Protein AF-A0AAJ1ZJP8-F1 (afdb_monomer)

Radius of gyration: 14.73 Å; Cα contacts (8 Å, |Δi|>4): 122; chains: 1; bounding box: 35×34×44 Å

Sequence (129 aa):
MTETRQRSLDSIRPRIPGCKDLLRDAKNESLSLHTRYRLALECMYLCCVEVVESEGVPVDEIAHSRLKILDVALPALKLPGKDSVTVDVLLYWSQRSSPFVPAVSVTDVCELAERIYDAMLCRIGFDNG

Mean predicted aligned error: 7.47 Å

Solvent-accessible surface area (backbone atoms only — not comparable to full-atom values): 7422 Å² total; per-residue (Å²): 137,62,66,71,58,53,58,52,44,53,72,76,44,68,61,58,70,55,32,56,53,26,45,53,54,30,68,39,81,91,52,54,69,68,58,21,51,50,29,20,51,50,26,39,50,53,35,25,49,54,44,32,47,70,73,70,44,59,66,84,77,50,74,85,44,70,64,62,45,44,69,56,17,49,68,73,51,67,60,57,72,72,54,55,55,50,51,52,53,51,52,57,50,70,76,42,97,61,93,69,75,72,96,64,55,69,65,61,47,46,54,50,27,49,53,44,46,53,36,32,35,52,71,76,70,48,76,87,123

Nearest PDB structures (foldseek):
  2hsb-assembly1_A  TM=7.567E-01  e=2.590E-02  Archaeoglobus fulgidus
  1wwp-assembly1_B  TM=5.113E-01  e=2.586E+00  Thermus thermophilus HB8
  6m6w-assembly1_H  TM=4.356E-01  e=2.723E+00  Shewanella oneidensis MR-1
  8rv2-assembly1_F  TM=2.907E-01  e=8.496E+00  Homo sapiens
  9az4-assembly1_G  TM=2.703E-01  e=5.915E+00  Homo sapiens

Secondary structure (DSSP, 8-state):
--HHHHHHHHHH-THHHHHHHHHHHHH-TTS-HHHHHHHHHHHHHHHHHHHHHHTT--TTTS-S-HHHHHHHHHHHHT--HHHHHHHHHHHHHHHS--SSPPSS-HHHHHHHHHHHHHHHHHHTT----

Structure (mmCIF, N/CA/C/O backbone):
data_AF-A0AAJ1ZJP8-F1
#
_entry.id   AF-A0AAJ1ZJP8-F1
#
loop_
_atom_site.group_PDB
_atom_site.id
_atom_site.type_symbol
_atom_site.label_atom_id
_atom_site.label_alt_id
_atom_site.label_comp_id
_atom_site.label_asym_id
_atom_site.label_entity_id
_atom_site.label_seq_id
_atom_site.pdbx_PDB_ins_code
_atom_site.Cartn_x
_atom_site.Cartn_y
_atom_site.Cartn_z
_atom_site.occupancy
_atom_site.B_iso_or_equiv
_atom_site.auth_seq_id
_atom_site.auth_comp_id
_atom_site.auth_asym_id
_atom_site.auth_atom_id
_atom_site.pdbx_PDB_model_num
ATOM 1 N N . MET A 1 1 ? 10.822 13.312 27.054 1.00 44.25 1 MET A N 1
ATOM 2 C CA . MET A 1 1 ? 9.380 12.982 27.205 1.00 44.25 1 MET A CA 1
ATOM 3 C C . MET A 1 1 ? 8.773 12.312 25.958 1.00 44.25 1 MET A C 1
ATOM 5 O O . MET A 1 1 ? 7.559 12.255 25.833 1.00 44.25 1 MET A O 1
ATOM 9 N N . THR A 1 2 ? 9.580 11.755 25.052 1.00 49.19 2 THR A N 1
ATOM 10 C CA . THR A 1 2 ? 9.140 11.157 23.774 1.00 49.19 2 THR A CA 1
ATOM 11 C C . THR A 1 2 ? 8.980 9.630 23.828 1.00 49.19 2 THR A C 1
ATOM 13 O O . THR A 1 2 ? 8.147 9.073 23.121 1.00 49.19 2 THR A O 1
ATOM 16 N N . GLU A 1 3 ? 9.705 8.948 24.717 1.00 41.69 3 GLU A N 1
ATOM 17 C CA . GLU A 1 3 ? 9.761 7.477 24.788 1.00 41.69 3 GLU A CA 1
ATOM 18 C C . GLU A 1 3 ? 8.448 6.807 25.224 1.00 41.69 3 GLU A C 1
ATOM 20 O O . GLU A 1 3 ? 8.077 5.755 24.704 1.00 41.69 3 GLU A O 1
ATOM 25 N N . THR A 1 4 ? 7.711 7.419 26.155 1.00 44.50 4 THR A N 1
ATOM 26 C CA . THR A 1 4 ? 6.473 6.835 26.697 1.00 44.50 4 THR A CA 1
ATOM 27 C C . THR A 1 4 ? 5.331 6.863 25.681 1.00 44.50 4 THR A C 1
ATOM 29 O O . THR A 1 4 ? 4.487 5.970 25.677 1.00 44.50 4 THR A O 1
ATOM 32 N N . ARG A 1 5 ? 5.320 7.861 24.784 1.00 47.88 5 ARG A N 1
ATOM 33 C CA . ARG A 1 5 ? 4.341 7.948 23.693 1.00 47.88 5 ARG A CA 1
ATOM 34 C C . ARG A 1 5 ? 4.653 6.897 22.627 1.00 47.88 5 ARG A C 1
ATOM 36 O O . ARG A 1 5 ? 3.755 6.158 22.258 1.00 47.88 5 ARG A O 1
ATOM 43 N N . GLN A 1 6 ? 5.922 6.749 22.241 1.00 49.47 6 GLN A N 1
ATOM 44 C CA . GLN A 1 6 ? 6.358 5.771 21.237 1.00 49.47 6 GLN A CA 1
ATOM 45 C C . GLN A 1 6 ? 6.030 4.317 21.633 1.00 49.47 6 GLN A C 1
ATOM 47 O O . GLN A 1 6 ? 5.438 3.591 20.844 1.00 49.47 6 GLN A O 1
ATOM 52 N N . ARG A 1 7 ? 6.299 3.915 22.887 1.00 45.34 7 ARG A N 1
ATOM 53 C CA . ARG A 1 7 ? 5.978 2.557 23.380 1.00 45.34 7 ARG A CA 1
ATOM 54 C C . ARG A 1 7 ? 4.479 2.253 23.446 1.00 45.34 7 ARG A C 1
ATOM 56 O O . ARG A 1 7 ? 4.083 1.106 23.272 1.00 45.34 7 ARG A O 1
ATOM 63 N N . SER A 1 8 ? 3.650 3.265 23.705 1.00 51.75 8 SER A N 1
ATOM 64 C CA . SER A 1 8 ? 2.188 3.118 23.673 1.00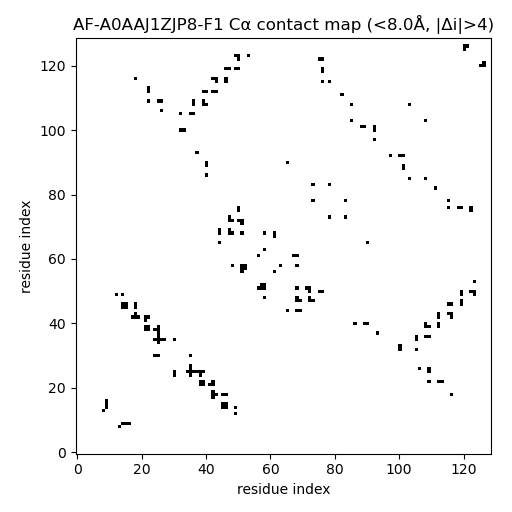 51.75 8 SER A CA 1
ATOM 65 C C . SER A 1 8 ? 1.691 2.881 22.242 1.00 51.75 8 SER A C 1
ATOM 67 O O . SER A 1 8 ? 0.794 2.079 22.015 1.00 51.75 8 SER A O 1
ATOM 69 N N . LEU A 1 9 ? 2.325 3.524 21.257 1.00 52.25 9 LEU A N 1
ATOM 70 C CA . LEU A 1 9 ? 1.972 3.408 19.841 1.00 52.25 9 LEU A CA 1
ATOM 71 C C . LEU A 1 9 ? 2.335 2.036 19.261 1.00 52.25 9 LEU A C 1
ATOM 73 O O . LEU A 1 9 ? 1.490 1.415 18.618 1.00 52.25 9 LEU A O 1
ATOM 77 N N . ASP A 1 10 ? 3.528 1.523 19.573 1.00 54.16 10 ASP A N 1
ATOM 78 C CA . ASP A 1 10 ? 3.965 0.182 19.156 1.00 54.16 10 ASP A CA 1
ATOM 79 C C . ASP A 1 10 ? 3.071 -0.925 19.747 1.00 54.16 10 ASP A C 1
ATOM 81 O O . ASP A 1 10 ? 2.889 -1.981 19.144 1.00 54.16 10 ASP A O 1
ATOM 85 N N . SER A 1 11 ? 2.475 -0.667 20.918 1.00 54.44 11 SER A N 1
ATOM 86 C CA . SER A 1 11 ? 1.562 -1.588 21.599 1.00 54.44 11 SER A CA 1
ATOM 87 C C . SER A 1 11 ? 0.127 -1.560 21.061 1.00 54.44 11 SER A C 1
ATOM 89 O O . SER A 1 11 ? -0.584 -2.546 21.244 1.00 54.44 11 SER A O 1
ATOM 91 N N . ILE A 1 12 ? -0.326 -0.451 20.462 1.00 59.56 12 ILE A N 1
ATOM 92 C CA . ILE A 1 12 ? -1.709 -0.291 19.966 1.00 59.56 12 ILE A CA 1
ATOM 93 C C . ILE A 1 12 ? -1.783 -0.570 18.458 1.00 59.56 12 ILE A C 1
ATOM 95 O O . ILE A 1 12 ? -2.805 -1.048 17.973 1.00 59.56 12 ILE A O 1
ATOM 99 N N . ARG A 1 13 ? -0.715 -0.270 17.707 1.00 67.19 13 ARG A N 1
ATOM 100 C CA . ARG A 1 13 ? -0.679 -0.322 16.237 1.00 67.19 13 ARG A CA 1
ATOM 101 C C . ARG A 1 13 ? 0.648 -0.926 15.750 1.00 67.19 13 ARG A C 1
ATOM 103 O O . ARG A 1 13 ? 1.502 -0.212 15.217 1.00 67.19 13 ARG A O 1
ATOM 110 N N . PRO A 1 14 ? 0.852 -2.245 15.921 1.00 66.81 14 PRO A N 1
ATOM 111 C CA . PRO A 1 14 ? 2.153 -2.893 15.728 1.00 66.81 14 PRO A CA 1
ATOM 112 C C . PRO A 1 14 ? 2.672 -2.839 14.282 1.00 66.81 14 PRO A C 1
ATOM 114 O O . PRO A 1 14 ? 3.854 -3.085 14.047 1.00 66.81 14 PRO A O 1
ATOM 117 N N . ARG A 1 15 ? 1.820 -2.520 13.296 1.00 72.19 15 ARG A N 1
ATOM 118 C CA . ARG A 1 15 ? 2.192 -2.517 11.872 1.00 72.19 15 ARG A CA 1
ATOM 119 C C . ARG A 1 15 ? 2.806 -1.190 11.407 1.00 72.19 15 ARG A C 1
ATOM 121 O O . ARG A 1 15 ? 3.490 -1.178 10.384 1.00 72.19 15 A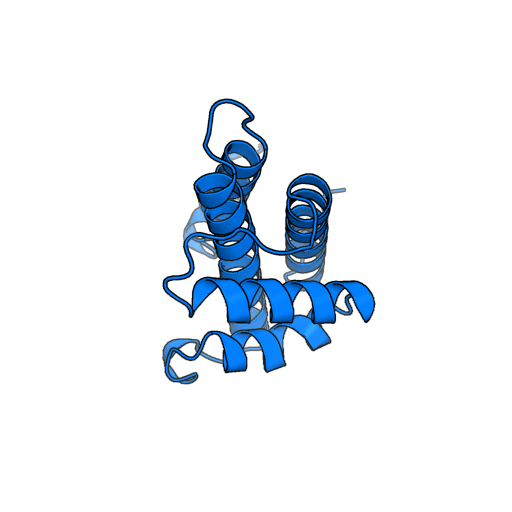RG A O 1
ATOM 128 N N . ILE A 1 16 ? 2.622 -0.092 12.152 1.00 74.25 16 ILE A N 1
ATOM 129 C CA . ILE A 1 16 ? 3.116 1.247 11.767 1.00 74.25 16 ILE A CA 1
ATOM 130 C C . ILE A 1 16 ? 4.652 1.303 11.688 1.00 74.25 16 ILE A C 1
ATOM 132 O O . ILE A 1 16 ? 5.161 1.761 10.660 1.00 74.25 16 ILE A O 1
ATOM 136 N N . PRO A 1 17 ? 5.422 0.809 12.683 1.00 74.25 17 PRO A N 1
ATOM 137 C CA . PRO A 1 17 ? 6.884 0.801 12.586 1.00 74.25 17 PRO A CA 1
ATOM 138 C C . PRO A 1 17 ? 7.386 0.003 11.375 1.00 74.25 17 PRO A C 1
ATOM 140 O O . PRO A 1 17 ? 8.272 0.462 10.654 1.00 74.25 17 PRO A O 1
ATOM 143 N N . GLY A 1 18 ? 6.744 -1.137 11.090 1.00 81.81 18 GLY A N 1
ATOM 144 C CA . GLY A 1 18 ? 7.070 -1.979 9.939 1.00 81.81 18 GLY A CA 1
ATOM 145 C C . GLY A 1 18 ? 6.855 -1.279 8.595 1.00 81.81 18 GLY A C 1
ATOM 146 O O . GL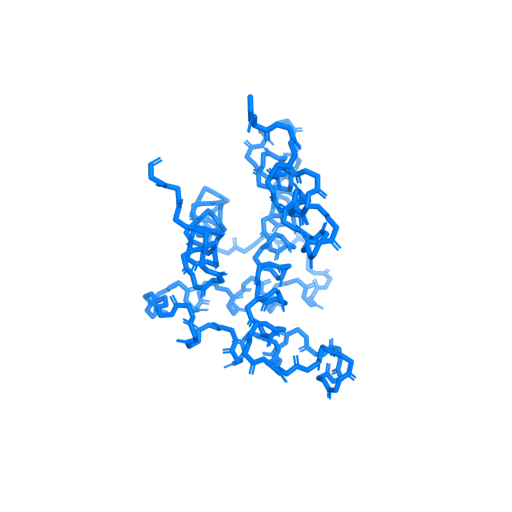Y A 1 18 ? 7.651 -1.460 7.679 1.00 81.81 18 GLY A O 1
ATOM 147 N N . CYS A 1 19 ? 5.840 -0.417 8.474 1.00 86.75 19 CYS A N 1
ATOM 148 C CA . CYS A 1 19 ? 5.583 0.327 7.237 1.00 86.75 19 CYS A CA 1
ATOM 149 C C . CYS A 1 19 ? 6.741 1.265 6.871 1.00 86.75 19 CYS A C 1
ATOM 151 O O . CYS A 1 19 ? 7.140 1.327 5.709 1.00 86.75 19 CYS A O 1
ATOM 153 N N . LYS A 1 20 ? 7.323 1.957 7.857 1.00 88.00 20 LYS A N 1
ATOM 154 C CA . LYS A 1 20 ? 8.436 2.888 7.625 1.00 88.00 20 LYS A CA 1
ATOM 155 C C . LYS A 1 20 ? 9.709 2.167 7.174 1.00 88.00 20 LYS A C 1
ATOM 157 O O . LYS A 1 20 ? 10.403 2.653 6.280 1.00 88.00 20 LYS A O 1
ATOM 162 N N . ASP A 1 21 ? 9.996 1.007 7.762 1.00 91.81 21 ASP A N 1
ATOM 163 C CA . ASP A 1 21 ? 11.124 0.167 7.352 1.00 91.81 21 ASP A CA 1
ATOM 164 C C . ASP A 1 21 ?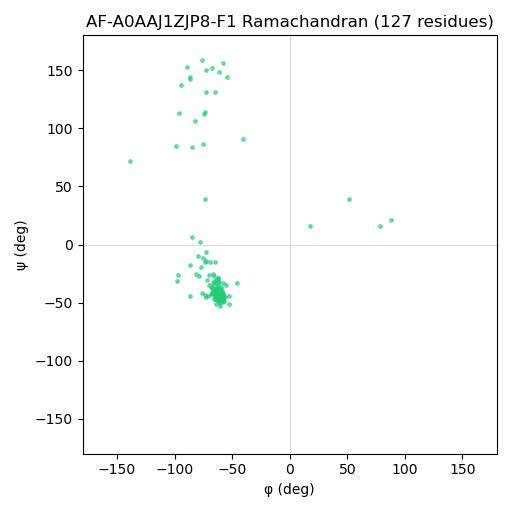 10.928 -0.382 5.931 1.00 91.81 21 ASP A C 1
ATOM 166 O O . ASP A 1 21 ? 11.838 -0.283 5.108 1.00 91.81 21 ASP A O 1
ATOM 170 N N . LEU A 1 22 ? 9.721 -0.855 5.602 1.00 92.62 22 LEU A N 1
ATOM 171 C CA . LEU A 1 22 ? 9.378 -1.314 4.252 1.00 92.62 22 LEU A CA 1
ATOM 172 C C . LEU A 1 22 ? 9.534 -0.203 3.204 1.00 92.62 22 LEU A C 1
ATOM 174 O O . LEU A 1 22 ? 10.087 -0.448 2.134 1.00 92.62 22 LEU A O 1
ATOM 178 N N . LEU A 1 23 ? 9.091 1.021 3.507 1.00 92.62 23 LEU A N 1
ATOM 179 C CA . LEU A 1 23 ? 9.248 2.192 2.635 1.00 92.62 23 LEU A CA 1
ATOM 180 C C . LEU A 1 23 ? 10.721 2.557 2.417 1.00 92.62 23 LEU A C 1
ATOM 182 O O . LEU A 1 23 ? 11.133 2.820 1.285 1.00 92.62 23 LEU A O 1
ATOM 186 N N . ARG A 1 24 ? 11.528 2.551 3.486 1.00 94.25 24 ARG A N 1
ATOM 187 C CA . ARG A 1 24 ? 12.978 2.782 3.396 1.00 94.25 24 ARG A CA 1
ATOM 188 C C . ARG A 1 24 ? 13.630 1.749 2.484 1.00 94.25 24 ARG A C 1
ATOM 190 O O . ARG A 1 24 ? 14.389 2.114 1.587 1.00 94.25 24 ARG A O 1
ATOM 197 N N . ASP A 1 25 ? 13.313 0.478 2.688 1.00 95.06 25 ASP A N 1
ATOM 198 C CA . ASP A 1 25 ? 13.914 -0.609 1.927 1.00 95.06 25 ASP A CA 1
ATOM 199 C C . ASP A 1 25 ? 13.413 -0.604 0.470 1.00 95.06 25 ASP A C 1
ATOM 201 O O . ASP A 1 25 ? 14.196 -0.816 -0.452 1.00 95.06 25 ASP A O 1
ATOM 205 N N . ALA A 1 26 ? 12.152 -0.240 0.211 1.00 95.25 26 ALA A N 1
ATOM 206 C CA . ALA A 1 26 ? 11.633 -0.046 -1.147 1.00 95.25 26 ALA A CA 1
ATOM 207 C C . ALA A 1 26 ? 12.368 1.069 -1.916 1.00 95.25 26 ALA A C 1
ATOM 209 O O . ALA A 1 26 ? 12.556 0.984 -3.134 1.00 95.25 26 ALA A O 1
ATOM 210 N N . LYS A 1 27 ? 12.836 2.107 -1.214 1.00 95.75 27 LYS A N 1
ATOM 211 C CA . LYS A 1 27 ? 13.641 3.196 -1.786 1.00 95.75 27 LYS A CA 1
ATOM 212 C C . LYS A 1 27 ? 15.122 2.815 -1.976 1.00 95.75 27 LYS A C 1
ATOM 214 O O . LYS A 1 27 ? 15.832 3.533 -2.672 1.00 95.75 27 LYS A O 1
ATOM 219 N N . ASN A 1 28 ? 15.586 1.681 -1.443 1.00 95.88 28 ASN A N 1
ATOM 220 C CA . ASN A 1 28 ? 16.979 1.246 -1.547 1.00 95.88 28 ASN A CA 1
ATOM 221 C C . ASN A 1 28 ? 17.328 0.725 -2.956 1.00 95.88 28 ASN A C 1
ATOM 223 O O . ASN A 1 28 ? 16.893 -0.350 -3.370 1.00 95.88 28 ASN A O 1
ATOM 227 N N . GLU A 1 29 ? 18.175 1.462 -3.674 1.00 94.25 29 GLU A N 1
ATOM 228 C CA . GLU A 1 29 ? 18.592 1.140 -5.046 1.00 94.25 29 GLU A CA 1
ATOM 229 C C . GLU A 1 29 ? 19.495 -0.094 -5.166 1.00 94.25 29 GLU A C 1
ATOM 231 O O . GLU A 1 29 ? 19.624 -0.644 -6.257 1.00 94.25 29 GLU A O 1
ATOM 236 N N . SER A 1 30 ? 20.075 -0.574 -4.061 1.00 96.31 30 SER A N 1
ATOM 237 C CA . SER A 1 30 ? 20.841 -1.830 -4.059 1.00 96.31 30 SER A CA 1
ATOM 238 C C . SER A 1 30 ? 19.959 -3.081 -4.172 1.00 96.31 30 SER A C 1
ATOM 240 O O . SER A 1 30 ? 20.465 -4.167 -4.458 1.00 96.31 30 SER A O 1
ATOM 242 N N . LEU A 1 31 ? 18.643 -2.948 -3.968 1.00 95.50 31 LEU A N 1
ATOM 243 C CA . LEU A 1 31 ? 17.683 -4.038 -4.120 1.00 95.50 31 LEU A CA 1
ATOM 244 C C . LEU A 1 31 ? 17.148 -4.128 -5.551 1.00 95.50 31 LEU A C 1
ATOM 246 O O . LEU A 1 31 ? 17.019 -3.136 -6.269 1.00 95.50 31 LEU A O 1
ATOM 250 N N . SER A 1 32 ? 16.749 -5.340 -5.949 1.00 94.56 32 SER A N 1
ATOM 251 C CA . SER A 1 32 ? 16.113 -5.558 -7.251 1.00 94.56 32 SER A CA 1
ATOM 252 C C . SER A 1 32 ? 14.805 -4.767 -7.375 1.00 94.56 32 SER A C 1
ATOM 254 O O . SER A 1 32 ? 14.070 -4.616 -6.395 1.00 94.56 32 SER A O 1
ATOM 256 N N . LEU A 1 33 ? 14.460 -4.328 -8.592 1.00 93.69 33 LEU A N 1
ATOM 257 C CA . LEU A 1 33 ? 13.189 -3.638 -8.852 1.00 93.69 33 LEU A CA 1
ATOM 258 C C . LEU A 1 33 ? 11.991 -4.445 -8.341 1.00 93.69 33 LEU A C 1
ATOM 260 O O . LEU A 1 33 ? 11.118 -3.896 -7.678 1.00 93.69 33 LEU A O 1
ATOM 264 N N . HIS A 1 34 ? 11.978 -5.756 -8.587 1.00 93.19 34 HIS A N 1
ATOM 265 C CA . HIS A 1 34 ? 10.910 -6.639 -8.127 1.00 93.19 34 HIS A CA 1
ATOM 266 C C . HIS A 1 34 ? 10.761 -6.607 -6.599 1.00 93.19 34 HIS A C 1
ATOM 268 O O . HIS A 1 34 ? 9.652 -6.456 -6.087 1.00 93.19 34 HIS A O 1
ATOM 274 N N . THR A 1 35 ? 11.872 -6.708 -5.862 1.00 93.31 35 THR A N 1
ATOM 275 C CA . THR A 1 35 ? 11.874 -6.609 -4.395 1.00 93.31 35 THR A CA 1
ATOM 276 C C . THR A 1 35 ? 11.322 -5.262 -3.941 1.00 93.31 35 THR A C 1
ATOM 278 O O . THR A 1 35 ? 10.447 -5.223 -3.082 1.00 93.31 35 THR A O 1
ATOM 281 N N . ARG A 1 36 ? 11.770 -4.169 -4.562 1.00 95.94 36 ARG A N 1
ATOM 282 C CA . ARG A 1 36 ? 11.333 -2.809 -4.227 1.00 95.94 36 ARG A CA 1
ATOM 283 C C . ARG A 1 36 ? 9.828 -2.613 -4.434 1.00 95.94 36 ARG A C 1
ATOM 285 O O . ARG A 1 36 ? 9.163 -2.129 -3.524 1.00 95.94 36 ARG A O 1
ATOM 292 N N . TYR A 1 37 ? 9.267 -3.079 -5.557 1.00 94.50 37 TYR A N 1
ATOM 293 C CA . TYR A 1 37 ? 7.811 -3.062 -5.780 1.00 94.50 37 TYR A CA 1
ATOM 294 C C . TYR A 1 37 ? 7.051 -3.867 -4.724 1.00 94.50 37 TYR A C 1
ATOM 296 O O . TYR A 1 37 ? 6.011 -3.416 -4.251 1.00 94.50 37 TYR A O 1
ATOM 304 N N . ARG A 1 38 ? 7.554 -5.049 -4.335 1.00 92.56 38 ARG A N 1
ATOM 305 C CA . ARG A 1 38 ? 6.896 -5.859 -3.299 1.00 92.56 38 ARG A CA 1
ATOM 306 C C . ARG A 1 38 ? 6.901 -5.170 -1.943 1.00 92.56 38 ARG A C 1
ATOM 308 O O . ARG A 1 38 ? 5.873 -5.187 -1.280 1.00 92.56 38 ARG A O 1
ATOM 315 N N . LEU A 1 39 ? 8.018 -4.563 -1.553 1.00 94.81 39 LEU A N 1
ATOM 316 C CA . LEU A 1 39 ? 8.132 -3.840 -0.286 1.00 94.81 39 LEU A CA 1
ATOM 317 C C . LEU A 1 39 ? 7.193 -2.629 -0.247 1.00 94.81 39 LEU A C 1
ATOM 319 O O . LEU A 1 39 ? 6.472 -2.452 0.732 1.00 94.81 39 LEU A O 1
ATOM 323 N N . ALA A 1 40 ? 7.137 -1.846 -1.329 1.00 95.12 40 ALA A N 1
ATOM 324 C CA . ALA A 1 40 ? 6.222 -0.712 -1.422 1.00 95.12 40 ALA A CA 1
ATOM 325 C C . ALA A 1 40 ? 4.753 -1.156 -1.357 1.00 95.12 40 ALA A C 1
ATOM 327 O O . ALA A 1 40 ? 3.977 -0.596 -0.588 1.00 95.12 40 ALA A O 1
ATOM 328 N N . LEU A 1 41 ? 4.374 -2.197 -2.106 1.00 92.44 41 LEU A N 1
ATOM 329 C CA . LEU A 1 41 ? 3.010 -2.727 -2.080 1.00 92.44 41 LEU A CA 1
ATOM 330 C C . LEU A 1 41 ? 2.638 -3.320 -0.714 1.00 92.44 41 LEU A C 1
ATOM 332 O O . LEU A 1 41 ? 1.513 -3.139 -0.255 1.00 92.44 41 LEU A O 1
ATOM 336 N N . GLU A 1 42 ? 3.562 -4.021 -0.058 1.00 91.19 42 GLU A N 1
ATOM 337 C CA . GLU A 1 42 ? 3.335 -4.558 1.285 1.00 91.19 42 GLU A CA 1
ATOM 338 C C . GLU A 1 42 ? 3.136 -3.423 2.296 1.00 91.19 42 GLU A C 1
ATOM 340 O O . GLU A 1 42 ? 2.214 -3.481 3.106 1.00 91.19 42 GLU A O 1
ATOM 345 N N . CYS A 1 43 ? 3.916 -2.343 2.192 1.00 93.06 43 CYS A N 1
ATOM 346 C CA . CYS A 1 43 ? 3.701 -1.141 2.992 1.00 93.06 43 CYS A CA 1
ATOM 347 C C . CYS A 1 43 ? 2.298 -0.552 2.771 1.00 93.06 43 CYS A C 1
ATOM 349 O O . CYS A 1 43 ? 1.578 -0.333 3.745 1.00 93.06 43 CYS A O 1
ATOM 351 N N . MET A 1 44 ? 1.873 -0.363 1.514 1.00 92.38 44 MET A N 1
ATOM 352 C CA . MET A 1 44 ? 0.526 0.133 1.193 1.00 92.38 44 MET A CA 1
ATOM 353 C C . MET A 1 44 ? -0.564 -0.759 1.797 1.00 92.38 44 MET A C 1
ATOM 355 O O . MET A 1 44 ? -1.530 -0.259 2.373 1.00 92.38 44 MET A O 1
ATOM 359 N N . TYR A 1 45 ? -0.402 -2.079 1.684 1.00 89.44 45 TYR A N 1
ATOM 360 C CA . TYR A 1 45 ? -1.348 -3.052 2.216 1.00 89.44 45 TYR A CA 1
ATOM 361 C C . TYR A 1 45 ? -1.468 -2.956 3.740 1.00 89.44 45 TYR A C 1
ATOM 363 O O . TYR A 1 45 ? -2.581 -2.863 4.253 1.00 89.44 45 TYR A O 1
ATOM 371 N N . LEU A 1 46 ? -0.345 -2.915 4.463 1.00 88.75 46 LEU A N 1
ATOM 372 C 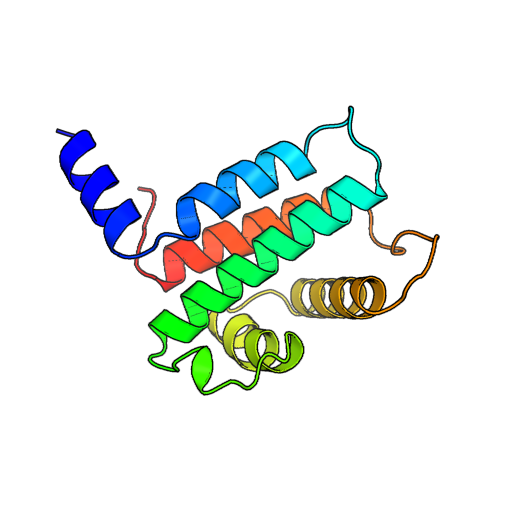CA . LEU A 1 46 ? -0.353 -2.774 5.921 1.00 88.75 46 LEU A CA 1
ATOM 373 C C . LEU A 1 46 ? -0.980 -1.447 6.368 1.00 88.75 46 LEU A C 1
ATOM 375 O O . LEU A 1 46 ? -1.740 -1.436 7.333 1.00 88.75 46 LEU A O 1
ATOM 379 N N . CYS A 1 47 ? -0.745 -0.352 5.637 1.00 90.62 47 CYS A N 1
ATOM 380 C CA . CYS A 1 47 ? -1.426 0.920 5.894 1.00 90.62 47 CYS A CA 1
ATOM 381 C C . CYS A 1 47 ? -2.948 0.782 5.733 1.00 90.62 47 CYS A C 1
ATOM 383 O O . CYS A 1 47 ? -3.711 1.246 6.576 1.00 90.62 47 CYS A O 1
ATOM 385 N N . CYS A 1 48 ? -3.401 0.106 4.675 1.00 89.25 48 CYS A N 1
ATOM 386 C CA . CYS A 1 48 ? -4.825 -0.121 4.434 1.00 89.25 48 CYS A CA 1
ATOM 387 C C . CYS A 1 48 ? -5.467 -0.997 5.520 1.00 89.25 48 CYS A C 1
ATOM 389 O O . CYS A 1 48 ? -6.582 -0.715 5.946 1.00 89.25 48 CYS A O 1
ATOM 391 N N . VAL A 1 49 ? -4.757 -2.018 6.006 1.00 88.00 49 VAL A N 1
ATOM 392 C CA . VAL A 1 49 ? -5.193 -2.855 7.136 1.00 88.00 49 VAL A CA 1
ATOM 393 C C . VAL A 1 49 ? -5.441 -2.005 8.385 1.00 88.00 49 VAL A C 1
ATOM 395 O O . VAL A 1 49 ? -6.492 -2.132 9.008 1.00 88.00 49 VAL A O 1
ATOM 398 N N . GLU A 1 50 ? -4.519 -1.102 8.723 1.00 87.81 50 GLU A N 1
ATOM 399 C CA . GLU A 1 50 ? -4.674 -0.220 9.887 1.00 87.81 50 GLU A CA 1
ATOM 400 C C . GLU A 1 50 ? -5.872 0.727 9.753 1.00 87.81 50 GLU A C 1
ATOM 402 O O . GLU A 1 50 ? -6.613 0.933 10.719 1.00 87.81 50 GLU A O 1
ATOM 407 N N . VAL A 1 51 ? -6.100 1.261 8.548 1.00 88.75 51 VAL A N 1
ATOM 408 C CA . VAL A 1 51 ? -7.279 2.086 8.250 1.00 88.75 51 VAL A CA 1
ATOM 409 C C . VAL A 1 51 ? -8.557 1.283 8.461 1.00 88.75 51 VAL A C 1
ATOM 411 O O . VAL A 1 51 ? -9.431 1.731 9.193 1.00 88.75 51 VAL A O 1
ATOM 414 N N . VAL A 1 52 ? -8.655 0.081 7.899 1.00 87.38 52 VAL A N 1
ATOM 415 C CA . VAL A 1 52 ? -9.833 -0.787 8.047 1.00 87.38 52 VAL A CA 1
ATOM 416 C C . VAL A 1 52 ? -10.131 -1.100 9.515 1.00 87.38 52 VAL A C 1
ATOM 418 O O . VAL A 1 52 ? -11.272 -0.947 9.952 1.00 87.38 52 VAL A O 1
ATOM 421 N N . GLU A 1 53 ? -9.113 -1.459 10.301 1.00 85.75 53 GLU A N 1
ATOM 422 C CA . GLU A 1 53 ? -9.291 -1.689 11.739 1.00 85.75 53 GLU A CA 1
ATOM 423 C C . GLU A 1 53 ? -9.731 -0.418 12.476 1.00 85.75 53 GLU A C 1
ATOM 425 O O . GLU A 1 53 ? -10.484 -0.490 13.446 1.00 85.75 53 GLU A O 1
ATOM 430 N N . SER A 1 54 ? -9.282 0.762 12.034 1.00 83.75 54 SER A N 1
ATOM 431 C CA . SER A 1 54 ? -9.720 2.044 12.602 1.00 83.75 54 SER A CA 1
ATOM 432 C C . SER A 1 54 ? -11.174 2.398 12.269 1.00 83.75 54 SER A C 1
ATOM 434 O O . SER A 1 54 ? -11.824 3.066 13.070 1.00 83.75 54 SER A O 1
ATOM 436 N N . GLU A 1 55 ? -11.713 1.892 11.155 1.00 82.56 55 GLU A N 1
ATOM 437 C CA . GLU A 1 55 ? -13.140 2.000 10.810 1.00 82.56 55 GLU A CA 1
ATOM 438 C C . GLU A 1 55 ? -14.010 0.997 11.598 1.00 82.56 55 GLU A C 1
ATOM 440 O O . GLU A 1 55 ? -15.223 0.936 11.407 1.00 82.56 55 GLU A O 1
ATOM 445 N N . GLY A 1 56 ? -13.410 0.205 12.495 1.00 79.69 56 GLY A N 1
ATOM 446 C CA . GLY A 1 56 ? -14.117 -0.765 13.330 1.00 79.69 56 GLY A CA 1
ATOM 447 C C . GLY A 1 56 ? -14.482 -2.059 12.606 1.00 79.69 56 GLY A C 1
ATOM 448 O O . GLY A 1 56 ? -15.312 -2.811 13.112 1.00 79.69 56 GLY A O 1
ATOM 449 N N . VAL A 1 57 ? -13.875 -2.328 11.445 1.00 79.12 57 VAL A N 1
ATOM 450 C CA . VAL A 1 57 ? -14.044 -3.588 10.715 1.00 79.12 57 VAL A CA 1
ATOM 451 C C . VAL A 1 57 ? -12.885 -4.522 11.077 1.00 79.12 57 VAL A C 1
ATOM 453 O O . VAL A 1 57 ? -11.738 -4.229 10.732 1.00 79.12 57 VAL A O 1
ATOM 456 N N . PRO A 1 58 ? -13.132 -5.648 11.767 1.00 72.44 58 PRO A N 1
ATOM 457 C CA . PRO A 1 58 ? -12.079 -6.601 12.079 1.00 72.44 58 PRO A CA 1
ATOM 458 C C . PRO A 1 58 ? -11.530 -7.229 10.797 1.00 72.44 58 PRO A C 1
ATOM 460 O O . PRO A 1 58 ? -12.275 -7.726 9.952 1.00 72.44 58 PRO A O 1
ATOM 463 N N . VAL A 1 59 ? -10.207 -7.255 10.659 1.00 70.50 59 VAL A N 1
ATOM 464 C CA . VAL A 1 59 ? -9.536 -7.829 9.479 1.00 70.50 59 VAL A CA 1
ATOM 465 C C . VAL A 1 59 ? -9.831 -9.324 9.343 1.00 70.50 59 VAL A C 1
ATOM 467 O O . VAL A 1 59 ? -9.931 -9.825 8.227 1.00 70.50 59 VAL A O 1
ATOM 470 N N . ASP A 1 60 ? -10.070 -10.016 10.460 1.00 69.12 60 ASP A N 1
ATOM 471 C CA . ASP A 1 60 ? -10.465 -11.427 10.480 1.00 69.12 60 ASP A CA 1
ATOM 472 C C . ASP A 1 60 ? -11.850 -11.675 9.848 1.00 69.12 60 ASP A C 1
ATOM 474 O O . ASP A 1 60 ? -12.094 -12.749 9.295 1.00 69.12 60 ASP A O 1
ATOM 478 N N . GLU A 1 61 ? -12.747 -10.681 9.865 1.00 58.03 61 GLU A N 1
ATOM 479 C CA . GLU A 1 61 ? -14.067 -10.754 9.217 1.00 58.03 61 GLU A CA 1
ATOM 480 C C . GLU A 1 61 ? -13.974 -10.517 7.702 1.00 58.03 61 GLU A C 1
ATOM 482 O O . GLU A 1 61 ? -14.766 -11.047 6.912 1.00 58.03 61 GLU A O 1
ATOM 487 N N . ILE A 1 62 ? -12.955 -9.776 7.262 1.00 59.59 62 ILE A N 1
ATOM 488 C CA . ILE A 1 62 ? -12.636 -9.610 5.850 1.00 59.59 62 ILE A CA 1
ATOM 489 C C . ILE A 1 62 ? -11.775 -10.792 5.429 1.00 59.59 62 ILE A C 1
ATOM 491 O O . ILE A 1 62 ? -10.559 -10.687 5.389 1.00 59.59 62 ILE A O 1
ATOM 495 N N . ALA A 1 63 ? -12.404 -11.919 5.089 1.00 54.16 63 ALA A N 1
ATOM 496 C CA . ALA A 1 63 ? -11.734 -13.126 4.595 1.00 54.16 63 ALA A CA 1
ATOM 497 C C . ALA A 1 63 ? -10.591 -12.816 3.600 1.00 54.16 63 ALA A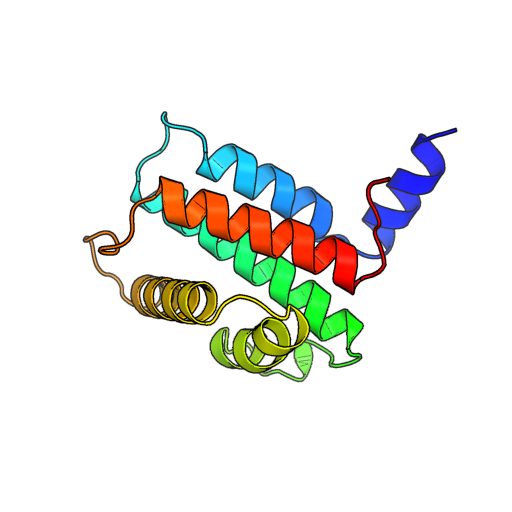 C 1
ATOM 499 O O . ALA A 1 63 ? -10.883 -12.687 2.414 1.00 54.16 63 ALA A O 1
ATOM 500 N N . HIS A 1 64 ? -9.356 -12.650 4.115 1.00 57.38 64 HIS A N 1
ATOM 501 C CA . HIS A 1 64 ? -8.000 -12.411 3.563 1.00 57.38 64 HIS A CA 1
ATOM 502 C C . HIS A 1 64 ? -7.822 -11.893 2.118 1.00 57.38 64 HIS A C 1
ATOM 504 O O . HIS A 1 64 ? -6.733 -11.954 1.542 1.00 57.38 64 HIS A O 1
ATOM 510 N N . SER A 1 65 ? -8.863 -11.366 1.492 1.00 69.12 65 SER A N 1
ATOM 511 C CA . SER A 1 65 ? -8.819 -10.873 0.135 1.00 69.12 65 SER A CA 1
ATOM 512 C C . SER A 1 65 ? -8.260 -9.471 0.201 1.00 69.12 65 SER A C 1
ATOM 514 O O . SER A 1 65 ? -8.953 -8.538 0.608 1.00 69.12 65 SER A O 1
ATOM 516 N N . ARG A 1 66 ? -7.000 -9.333 -0.223 1.00 75.25 66 ARG A N 1
ATOM 517 C CA . ARG A 1 66 ? -6.319 -8.040 -0.368 1.00 75.25 66 ARG A CA 1
ATOM 518 C C . ARG A 1 66 ? -7.206 -7.007 -1.079 1.00 75.25 66 ARG A C 1
ATOM 520 O O . ARG A 1 66 ? -7.177 -5.845 -0.707 1.00 75.25 66 ARG A O 1
ATOM 527 N N . LEU A 1 67 ? -8.047 -7.448 -2.020 1.00 73.75 67 LEU A N 1
ATOM 528 C CA . LEU A 1 67 ? -9.025 -6.609 -2.721 1.00 73.75 67 LEU A CA 1
ATOM 529 C C . LEU A 1 67 ? -10.051 -5.972 -1.774 1.00 73.75 67 LEU A C 1
ATOM 531 O O . LEU A 1 67 ? -10.223 -4.764 -1.798 1.00 73.75 67 LEU A O 1
ATOM 535 N N . LYS A 1 68 ? -10.666 -6.751 -0.876 1.00 78.00 68 LYS A N 1
ATOM 536 C CA . LYS A 1 68 ? -11.695 -6.231 0.040 1.00 78.00 68 LYS A CA 1
ATOM 537 C C . LYS A 1 68 ? -11.137 -5.215 1.037 1.00 78.00 68 LYS A C 1
ATOM 539 O O . LYS A 1 68 ? -11.832 -4.278 1.409 1.00 78.00 68 LYS A O 1
ATOM 544 N N . ILE A 1 69 ? -9.892 -5.405 1.477 1.00 83.88 69 ILE A N 1
ATOM 545 C CA . ILE A 1 69 ? -9.210 -4.446 2.357 1.00 83.88 69 ILE A CA 1
ATOM 546 C C . ILE A 1 69 ? -9.006 -3.119 1.621 1.00 83.88 69 ILE A C 1
ATOM 548 O O . ILE A 1 69 ? -9.268 -2.062 2.187 1.00 83.88 69 ILE A O 1
ATOM 552 N N . LEU A 1 70 ? -8.594 -3.166 0.352 1.00 82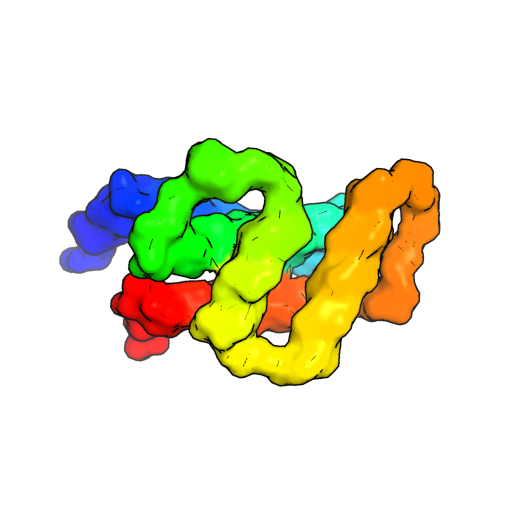.69 70 LEU A N 1
ATOM 553 C CA . LEU A 1 70 ? -8.437 -1.969 -0.472 1.00 82.69 70 LEU A CA 1
ATOM 554 C C . LEU A 1 70 ? -9.776 -1.286 -0.775 1.00 82.69 70 LEU A C 1
ATOM 556 O O . LEU A 1 70 ? -9.850 -0.064 -0.678 1.00 82.69 70 LEU A O 1
ATOM 560 N N . ASP A 1 71 ? -10.833 -2.052 -1.058 1.00 81.75 71 ASP A N 1
ATOM 561 C CA . ASP A 1 71 ? -12.177 -1.519 -1.324 1.00 81.75 71 ASP A CA 1
ATOM 562 C C . ASP A 1 71 ? -12.709 -0.676 -0.156 1.00 81.75 71 ASP A C 1
ATOM 564 O O . ASP A 1 71 ? -13.432 0.296 -0.367 1.00 81.75 71 ASP A O 1
ATOM 568 N N . VAL A 1 72 ? -12.342 -1.027 1.081 1.00 83.25 72 VAL A N 1
ATOM 569 C CA . VAL A 1 72 ? -12.714 -0.262 2.281 1.00 83.25 72 VAL A CA 1
ATOM 570 C C . VAL A 1 72 ? -11.714 0.865 2.562 1.00 83.25 72 VAL A C 1
ATOM 572 O O . VAL A 1 72 ? -12.116 1.993 2.852 1.00 83.25 72 VAL A O 1
ATOM 575 N N . ALA A 1 73 ? -10.411 0.592 2.462 1.00 87.50 73 ALA A N 1
ATOM 576 C CA . ALA A 1 73 ? -9.370 1.538 2.852 1.00 87.50 73 ALA A CA 1
ATOM 577 C C . ALA A 1 73 ? -9.190 2.702 1.870 1.00 87.50 73 ALA A C 1
ATOM 579 O O . ALA A 1 73 ? -9.047 3.846 2.301 1.00 87.50 73 ALA A O 1
ATOM 580 N N . LEU A 1 74 ? -9.183 2.444 0.557 1.00 85.81 74 LEU A N 1
ATOM 581 C CA . LEU A 1 74 ? -8.887 3.473 -0.447 1.00 85.81 74 LEU A CA 1
ATOM 582 C C . LEU A 1 74 ? -9.913 4.626 -0.424 1.00 85.81 74 LEU A C 1
ATOM 584 O O . LEU A 1 74 ? -9.482 5.785 -0.446 1.00 85.81 74 LEU A O 1
ATOM 588 N N . PRO A 1 75 ? -11.236 4.376 -0.293 1.00 85.94 75 PRO A N 1
ATOM 589 C CA . PRO A 1 75 ? -12.208 5.450 -0.094 1.00 85.94 75 PRO A CA 1
ATOM 590 C C . PRO A 1 75 ? -11.995 6.225 1.211 1.00 85.94 75 PRO A C 1
ATOM 592 O O . PRO A 1 75 ? -12.116 7.452 1.222 1.00 85.94 75 PRO A O 1
ATOM 595 N N . ALA A 1 76 ? -11.645 5.534 2.301 1.00 86.69 76 ALA A N 1
ATOM 596 C CA . ALA A 1 76 ? -11.396 6.158 3.602 1.00 86.69 76 ALA A CA 1
ATOM 597 C C . ALA A 1 76 ? -10.151 7.065 3.591 1.00 86.69 76 ALA A C 1
ATOM 599 O O . ALA A 1 76 ? -10.142 8.117 4.232 1.00 86.69 76 ALA A O 1
ATOM 600 N N . LEU A 1 77 ? -9.134 6.702 2.804 1.00 87.06 77 LEU A N 1
ATOM 601 C CA . LEU A 1 77 ? -7.907 7.477 2.601 1.00 87.06 77 LEU A CA 1
ATOM 602 C C . LEU A 1 77 ? -8.088 8.700 1.684 1.00 87.06 77 LEU A C 1
ATOM 604 O O . LEU A 1 77 ? -7.195 9.542 1.625 1.00 87.06 77 LEU A O 1
ATOM 608 N N . LYS A 1 78 ? -9.223 8.820 0.974 1.00 86.06 78 LYS A N 1
ATOM 609 C CA . LYS A 1 78 ? -9.525 9.925 0.038 1.00 86.06 78 LYS A CA 1
ATOM 610 C C . LYS A 1 78 ? -8.410 10.177 -0.990 1.00 86.06 78 LYS A C 1
ATOM 612 O O . LYS A 1 78 ? -8.096 11.323 -1.317 1.00 86.06 78 LYS A O 1
ATOM 617 N N . LEU A 1 79 ? -7.806 9.105 -1.499 1.00 80.94 79 LEU A N 1
ATOM 618 C CA . LEU A 1 79 ? -6.719 9.202 -2.471 1.00 80.94 79 LEU A CA 1
ATOM 619 C C . LEU A 1 79 ? -7.213 9.753 -3.823 1.00 80.94 79 LEU A C 1
ATOM 621 O O . LEU A 1 79 ? -8.364 9.527 -4.208 1.00 80.94 79 LEU A O 1
ATOM 625 N N . PRO A 1 80 ? -6.343 10.425 -4.598 1.00 85.00 80 PRO A N 1
ATOM 626 C CA . PRO A 1 80 ? -6.629 10.759 -5.989 1.00 85.00 80 PRO A CA 1
ATOM 627 C C . PRO A 1 80 ? -7.002 9.515 -6.812 1.00 85.00 80 PRO A C 1
ATOM 629 O O . PRO A 1 80 ? -6.395 8.459 -6.659 1.00 85.00 80 PRO A O 1
ATOM 632 N N . GLY A 1 81 ? -7.924 9.637 -7.774 1.00 81.81 81 GLY A N 1
ATOM 633 C CA . GLY A 1 81 ? -8.349 8.490 -8.598 1.00 81.81 81 GLY A CA 1
ATOM 634 C C . GLY A 1 81 ? -7.197 7.775 -9.326 1.00 81.81 81 GLY A C 1
ATOM 635 O O . GLY A 1 81 ? -7.186 6.551 -9.419 1.00 81.81 81 GLY A O 1
ATOM 636 N N . LYS A 1 82 ? -6.172 8.523 -9.765 1.00 84.81 82 LYS A N 1
ATOM 637 C CA . LYS A 1 82 ? -4.947 7.962 -10.370 1.00 84.81 82 LYS A CA 1
ATOM 638 C C . LYS A 1 82 ? -4.153 7.054 -9.417 1.00 84.81 82 LYS A C 1
ATOM 640 O O . LYS A 1 82 ? -3.517 6.098 -9.859 1.00 84.81 82 LYS A O 1
ATOM 645 N N . ASP A 1 83 ? -4.202 7.352 -8.122 1.00 87.19 83 ASP A N 1
ATOM 646 C CA . ASP A 1 83 ? -3.468 6.635 -7.085 1.00 87.19 83 ASP A CA 1
ATOM 647 C C . ASP A 1 83 ? -4.171 5.297 -6.809 1.00 87.19 83 ASP A C 1
ATOM 649 O O . ASP A 1 83 ? -3.510 4.263 -6.801 1.00 87.19 83 ASP A O 1
ATOM 653 N N . SER A 1 84 ? -5.511 5.285 -6.748 1.00 84.44 84 SER A N 1
ATOM 654 C CA . SER A 1 84 ? -6.306 4.045 -6.667 1.00 84.44 84 SER A CA 1
ATOM 655 C C . SER A 1 84 ? -6.018 3.095 -7.833 1.00 84.44 84 SER A C 1
ATOM 657 O O . SER A 1 84 ? -5.718 1.925 -7.614 1.00 84.44 84 SER A O 1
ATOM 659 N N . VAL A 1 85 ? -6.026 3.606 -9.072 1.00 87.56 85 VAL A N 1
ATOM 660 C CA . VAL A 1 85 ? -5.739 2.793 -10.271 1.00 87.56 85 VAL A CA 1
ATOM 661 C C . VAL A 1 85 ? -4.336 2.185 -10.211 1.00 87.56 85 VAL A C 1
ATOM 663 O O . VAL A 1 85 ? -4.124 1.042 -10.611 1.00 87.56 85 VAL A O 1
ATOM 666 N N . THR A 1 86 ? -3.364 2.936 -9.694 1.00 90.56 86 THR A N 1
ATOM 667 C CA . THR A 1 86 ? -1.991 2.447 -9.543 1.00 90.56 86 THR A CA 1
ATOM 668 C C . THR A 1 86 ? -1.913 1.305 -8.527 1.00 90.56 86 THR A C 1
ATOM 670 O O . THR A 1 86 ? -1.243 0.306 -8.794 1.00 90.56 86 THR A O 1
ATOM 673 N N . VAL A 1 87 ? -2.629 1.403 -7.401 1.00 89.19 87 VAL A N 1
ATOM 674 C CA . VAL A 1 87 ? -2.715 0.312 -6.415 1.00 89.19 87 VAL A CA 1
ATOM 675 C C . VAL A 1 87 ? -3.325 -0.947 -7.039 1.00 89.19 87 VAL A C 1
ATOM 677 O O . VAL A 1 87 ? -2.775 -2.034 -6.857 1.00 89.19 87 VAL A O 1
ATOM 680 N N . ASP A 1 88 ? -4.388 -0.816 -7.835 1.00 86.50 88 ASP A N 1
ATOM 681 C CA . ASP A 1 88 ? -5.027 -1.956 -8.510 1.00 86.50 88 ASP A CA 1
ATOM 682 C C . ASP A 1 88 ? -4.075 -2.658 -9.483 1.00 86.50 88 ASP A C 1
ATOM 684 O O . ASP A 1 88 ? -3.967 -3.888 -9.486 1.00 86.50 88 ASP A O 1
ATOM 688 N N . VAL A 1 89 ? -3.328 -1.884 -10.279 1.00 89.19 89 VAL A N 1
ATOM 689 C CA . VAL A 1 89 ? -2.309 -2.415 -11.198 1.00 89.19 89 VAL A CA 1
ATOM 690 C C . VAL A 1 89 ? -1.232 -3.186 -10.434 1.00 89.19 89 VAL A C 1
ATOM 692 O O . VAL A 1 89 ? -0.833 -4.275 -10.858 1.00 89.19 89 VAL A O 1
ATOM 695 N N . LEU A 1 90 ? -0.771 -2.655 -9.299 1.00 89.88 90 LEU A N 1
ATOM 696 C CA . LEU A 1 90 ? 0.236 -3.307 -8.462 1.00 89.88 90 LEU A CA 1
ATOM 697 C C . LEU A 1 90 ? -0.295 -4.579 -7.810 1.00 89.88 90 LEU A C 1
ATOM 699 O O . LEU A 1 90 ? 0.406 -5.594 -7.781 1.00 89.88 90 LEU A O 1
ATOM 703 N N . LEU A 1 91 ? -1.530 -4.556 -7.314 1.00 86.81 91 LEU A N 1
ATOM 704 C CA . LEU A 1 91 ? -2.139 -5.731 -6.714 1.00 86.81 91 LEU A CA 1
ATOM 705 C C . LEU A 1 91 ? -2.332 -6.829 -7.760 1.00 86.81 91 LEU A C 1
ATOM 707 O O . LEU A 1 91 ? -1.927 -7.970 -7.523 1.00 86.81 91 LEU A O 1
ATOM 711 N N . TYR A 1 92 ? -2.869 -6.476 -8.928 1.00 86.94 92 TYR A N 1
ATOM 712 C CA . TYR A 1 92 ? -3.019 -7.390 -10.053 1.00 86.94 92 TYR A CA 1
ATOM 713 C C . TYR A 1 92 ? -1.680 -8.007 -10.464 1.00 86.94 92 TYR A C 1
ATOM 715 O O . TYR A 1 92 ? -1.574 -9.222 -10.635 1.00 86.94 92 TYR A O 1
ATOM 723 N N . TRP A 1 93 ? -0.631 -7.188 -10.565 1.00 90.00 93 TRP A N 1
ATOM 724 C CA . TRP A 1 93 ? 0.726 -7.664 -10.816 1.00 90.00 93 TRP A CA 1
ATOM 725 C C . TRP A 1 93 ? 1.193 -8.653 -9.739 1.00 90.00 93 TRP A C 1
ATOM 727 O O . TRP A 1 93 ? 1.672 -9.732 -10.073 1.00 90.00 93 TRP A O 1
ATOM 737 N N . SER A 1 94 ? 0.992 -8.334 -8.458 1.00 87.56 94 SER A N 1
ATOM 738 C CA . SER A 1 94 ? 1.481 -9.141 -7.330 1.00 87.56 94 SER A CA 1
ATOM 739 C C . SER A 1 94 ? 0.830 -10.520 -7.200 1.00 87.56 94 SER A C 1
ATOM 741 O O . SER A 1 94 ? 1.436 -11.429 -6.627 1.00 87.56 94 SER A O 1
ATOM 743 N N . GLN A 1 95 ? -0.393 -10.668 -7.718 1.00 85.12 95 GLN A N 1
ATOM 744 C CA . GLN A 1 95 ? -1.131 -11.931 -7.760 1.00 85.12 95 GLN A CA 1
ATOM 745 C C . GLN A 1 95 ? -0.627 -12.853 -8.872 1.00 85.12 95 GLN A C 1
ATOM 747 O O . GLN A 1 95 ? -0.860 -14.060 -8.837 1.00 85.12 95 GLN A O 1
ATOM 752 N N . ARG A 1 96 ? 0.071 -12.302 -9.869 1.00 80.94 96 ARG A N 1
ATOM 753 C CA . ARG A 1 96 ? 0.630 -13.068 -10.976 1.00 80.94 96 ARG A CA 1
ATOM 754 C C . ARG A 1 96 ? 2.071 -13.431 -10.647 1.00 80.94 96 ARG A C 1
ATOM 756 O O . ARG A 1 96 ? 2.861 -12.588 -10.244 1.00 80.94 96 ARG A O 1
ATOM 763 N N . SER A 1 97 ? 2.465 -14.669 -10.929 1.00 75.06 97 SER A N 1
ATOM 764 C CA . SER A 1 97 ? 3.877 -15.089 -10.924 1.00 75.06 97 SER A CA 1
ATOM 765 C C . SER A 1 97 ? 4.638 -14.543 -12.146 1.00 75.06 97 SER A C 1
ATOM 767 O O . SER A 1 97 ? 5.417 -15.254 -12.775 1.00 75.06 97 SER A O 1
ATOM 769 N N . SER A 1 98 ? 4.349 -13.299 -12.542 1.00 77.88 98 SER A N 1
ATOM 770 C CA . SER A 1 98 ? 4.950 -12.649 -13.701 1.00 77.88 98 SER A CA 1
ATOM 771 C C . SER A 1 98 ? 6.405 -12.289 -13.397 1.00 77.88 98 SER A C 1
ATOM 773 O O . SER A 1 98 ? 6.657 -11.644 -12.381 1.00 77.88 98 SER A O 1
ATOM 775 N N . PRO A 1 99 ? 7.363 -12.622 -14.279 1.00 79.06 99 PRO A N 1
ATOM 776 C CA . PRO A 1 99 ? 8.744 -12.165 -14.132 1.00 79.06 99 PRO A CA 1
ATOM 777 C C . PRO A 1 99 ? 8.909 -10.675 -14.483 1.00 79.06 99 PRO A C 1
ATOM 779 O O . PRO A 1 99 ? 9.938 -10.079 -14.174 1.00 79.06 99 PRO A O 1
ATOM 782 N N . PHE A 1 100 ? 7.917 -10.069 -15.142 1.00 87.06 100 PHE A N 1
ATOM 783 C CA . PHE A 1 100 ? 7.949 -8.667 -15.554 1.00 87.06 100 PHE A CA 1
ATOM 784 C C . PHE A 1 100 ? 7.451 -7.749 -14.447 1.00 87.06 100 PHE A C 1
ATOM 786 O O . PHE A 1 100 ? 6.484 -8.079 -13.761 1.00 87.06 100 PHE A O 1
ATOM 793 N N . VAL A 1 101 ? 8.086 -6.585 -14.320 1.00 87.56 101 VAL A N 1
ATOM 794 C CA . VAL A 1 101 ? 7.658 -5.506 -13.423 1.00 87.56 101 VAL A CA 1
ATOM 795 C C . VAL A 1 101 ? 6.452 -4.742 -13.996 1.00 87.56 101 VAL A C 1
ATOM 797 O O . VAL A 1 101 ? 6.219 -4.799 -15.207 1.00 87.56 101 VAL A O 1
ATOM 800 N N . PRO A 1 102 ? 5.678 -4.030 -13.157 1.00 87.94 102 PRO A N 1
ATOM 801 C CA . PRO A 1 102 ? 4.590 -3.167 -13.614 1.00 87.94 102 PRO A CA 1
ATOM 802 C C . PRO A 1 102 ? 5.077 -2.079 -14.580 1.00 87.94 102 PRO A C 1
ATOM 804 O O . PRO A 1 102 ? 6.232 -1.665 -14.534 1.00 87.94 102 PRO A O 1
ATOM 807 N N . ALA A 1 103 ? 4.167 -1.565 -15.414 1.00 87.56 103 ALA A N 1
ATOM 808 C CA . ALA A 1 103 ? 4.445 -0.449 -16.327 1.00 87.56 103 ALA A CA 1
ATOM 809 C C . ALA A 1 103 ? 4.570 0.920 -15.622 1.00 87.56 103 ALA A C 1
ATOM 811 O O . ALA A 1 103 ? 4.895 1.917 -16.261 1.00 87.56 103 ALA A O 1
ATOM 812 N N . VAL A 1 104 ? 4.292 0.973 -14.319 1.00 91.00 104 VAL A N 1
ATOM 813 C CA . VAL A 1 104 ? 4.456 2.156 -13.462 1.00 91.00 104 VAL A CA 1
ATOM 814 C C . VAL A 1 104 ? 5.888 2.175 -12.942 1.00 91.00 104 VAL A C 1
ATOM 816 O O . VAL A 1 104 ? 6.423 1.105 -12.677 1.00 91.00 104 VAL A O 1
ATOM 819 N N . SER A 1 105 ? 6.515 3.344 -12.790 1.00 94.00 105 SER A N 1
ATOM 820 C CA . SER A 1 105 ? 7.896 3.413 -12.301 1.00 94.00 105 SER A CA 1
ATOM 821 C C . SER A 1 105 ? 7.997 3.097 -10.803 1.00 94.00 105 SER A C 1
ATOM 823 O O . SER A 1 105 ? 7.087 3.381 -10.026 1.00 94.00 105 SER A O 1
ATOM 825 N N . VAL A 1 106 ? 9.132 2.541 -10.366 1.00 94.25 106 VAL A N 1
ATOM 826 C CA . VAL A 1 106 ? 9.344 2.204 -8.946 1.00 94.25 106 VAL A CA 1
ATOM 827 C C . VAL A 1 106 ? 9.350 3.458 -8.072 1.00 94.25 106 VAL A C 1
ATOM 829 O O . VAL A 1 106 ? 8.913 3.407 -6.928 1.00 94.25 106 VAL A O 1
ATOM 832 N N . THR A 1 107 ? 9.796 4.589 -8.622 1.00 94.56 107 THR A N 1
ATOM 833 C CA . THR A 1 107 ? 9.766 5.888 -7.950 1.00 94.56 107 THR A CA 1
ATOM 834 C C . THR A 1 107 ? 8.330 6.321 -7.681 1.00 94.56 107 THR A C 1
ATOM 836 O O . THR A 1 107 ? 7.997 6.562 -6.525 1.00 94.56 107 THR A O 1
ATOM 839 N N . ASP A 1 108 ? 7.459 6.298 -8.697 1.00 94.31 108 ASP A N 1
ATOM 840 C CA . ASP A 1 108 ? 6.041 6.659 -8.538 1.00 94.31 108 ASP A CA 1
ATOM 841 C C . ASP A 1 108 ? 5.338 5.750 -7.521 1.00 94.31 108 ASP A C 1
ATOM 843 O O . ASP A 1 108 ? 4.497 6.199 -6.742 1.00 94.31 108 ASP A O 1
ATOM 847 N N . VAL A 1 109 ? 5.697 4.462 -7.503 1.00 94.94 109 VAL A N 1
ATOM 848 C CA . VAL A 1 109 ? 5.151 3.494 -6.545 1.00 94.94 109 VAL A CA 1
ATOM 849 C C . VAL A 1 109 ? 5.624 3.778 -5.121 1.00 94.94 109 VAL A C 1
ATOM 851 O O . VAL A 1 109 ? 4.820 3.720 -4.192 1.00 94.94 109 VAL A O 1
ATOM 854 N N . CYS A 1 110 ? 6.899 4.110 -4.925 1.00 95.31 110 CYS A N 1
ATOM 855 C CA . CYS A 1 110 ? 7.419 4.505 -3.618 1.00 95.31 110 CYS A CA 1
ATOM 856 C C . CYS A 1 110 ? 6.783 5.811 -3.121 1.00 95.31 110 CYS A C 1
ATOM 858 O O . CYS A 1 110 ? 6.429 5.902 -1.948 1.00 95.31 110 CYS A O 1
ATOM 860 N N . GLU A 1 111 ? 6.602 6.801 -3.997 1.00 94.38 111 GLU A N 1
ATOM 861 C CA . GLU A 1 111 ? 5.913 8.053 -3.661 1.00 94.38 111 GLU A CA 1
ATOM 862 C C . GLU A 1 111 ? 4.439 7.821 -3.323 1.00 94.38 111 GLU A C 1
ATOM 864 O O . GLU A 1 111 ? 3.901 8.439 -2.407 1.00 94.38 111 GLU A O 1
ATOM 869 N N . LEU A 1 112 ? 3.768 6.915 -4.039 1.00 94.62 112 LEU A N 1
ATOM 870 C CA . LEU A 1 112 ? 2.406 6.513 -3.713 1.00 94.62 112 LEU A CA 1
ATOM 871 C C . LEU A 1 112 ? 2.333 5.820 -2.346 1.00 94.62 112 LEU A C 1
ATOM 873 O O . LEU A 1 112 ? 1.422 6.103 -1.572 1.00 94.62 112 LEU A O 1
ATOM 877 N N . ALA A 1 113 ? 3.290 4.944 -2.028 1.00 94.44 113 ALA A N 1
ATOM 878 C CA . ALA A 1 113 ? 3.332 4.267 -0.733 1.00 94.44 113 ALA A CA 1
ATOM 879 C C . ALA A 1 113 ? 3.511 5.273 0.410 1.00 94.44 113 ALA A C 1
ATOM 881 O O . ALA A 1 113 ? 2.863 5.144 1.443 1.00 94.44 113 ALA A O 1
ATOM 882 N N . GLU A 1 114 ? 4.328 6.303 0.196 1.00 93.94 114 GLU A N 1
ATOM 883 C CA . GLU A 1 114 ? 4.522 7.403 1.141 1.00 93.94 114 GLU A CA 1
ATOM 884 C C . GLU A 1 114 ? 3.243 8.231 1.316 1.00 93.94 114 GLU A C 1
ATOM 886 O O . GLU A 1 114 ? 2.799 8.418 2.444 1.00 93.94 114 GLU A O 1
ATOM 891 N N . ARG A 1 115 ? 2.561 8.608 0.222 1.00 93.06 115 ARG A N 1
ATOM 892 C CA . ARG A 1 115 ? 1.256 9.295 0.302 1.00 93.06 115 ARG A CA 1
ATOM 893 C C . ARG A 1 115 ? 0.208 8.482 1.059 1.00 93.06 115 ARG A C 1
ATOM 895 O O . ARG A 1 115 ? -0.561 9.048 1.830 1.00 93.06 115 ARG A O 1
ATOM 902 N N . ILE A 1 116 ? 0.156 7.169 0.834 1.00 92.69 116 ILE A N 1
ATOM 903 C CA . ILE A 1 116 ? -0.765 6.265 1.535 1.00 92.69 116 ILE A CA 1
ATOM 904 C C . ILE A 1 116 ? -0.405 6.163 3.016 1.00 92.69 116 ILE A C 1
ATOM 906 O O . ILE A 1 116 ? -1.303 6.182 3.854 1.00 92.69 116 ILE A O 1
ATOM 910 N N . TYR A 1 117 ? 0.884 6.074 3.341 1.00 91.75 117 TYR A N 1
ATOM 911 C CA . TYR A 1 117 ? 1.364 6.052 4.718 1.00 91.75 117 TYR A CA 1
ATOM 912 C C . TYR A 1 117 ? 0.996 7.343 5.461 1.00 91.75 117 TYR A C 1
ATOM 914 O O . TYR A 1 117 ? 0.411 7.277 6.541 1.00 91.75 117 TYR A O 1
ATOM 922 N N . ASP A 1 118 ? 1.241 8.505 4.857 1.00 90.56 118 ASP A N 1
ATOM 923 C CA . ASP A 1 118 ? 0.892 9.804 5.439 1.00 90.56 118 ASP A CA 1
ATOM 924 C C . ASP A 1 118 ? -0.628 9.962 5.595 1.00 90.56 118 ASP A C 1
ATOM 926 O O . ASP A 1 118 ? -1.116 10.354 6.656 1.00 90.56 118 ASP A O 1
ATOM 930 N N . ALA A 1 119 ? -1.401 9.588 4.570 1.00 90.44 119 ALA A N 1
ATOM 931 C CA . ALA A 1 119 ? -2.860 9.626 4.626 1.00 90.44 119 ALA A CA 1
ATOM 932 C C . ALA A 1 119 ? -3.420 8.671 5.690 1.00 90.44 119 ALA A C 1
ATOM 934 O O . ALA A 1 119 ? -4.383 9.017 6.377 1.00 90.44 119 ALA A O 1
ATOM 935 N N . MET A 1 120 ? -2.808 7.493 5.858 1.00 91.00 120 MET A N 1
ATOM 936 C CA . MET A 1 120 ? -3.146 6.553 6.921 1.00 91.00 120 MET A CA 1
ATOM 937 C C . MET A 1 120 ? -2.914 7.201 8.280 1.00 91.00 120 MET A C 1
ATOM 939 O O . MET A 1 120 ? -3.872 7.268 9.043 1.00 91.00 120 MET A O 1
ATOM 943 N N . LEU A 1 121 ? -1.726 7.762 8.541 1.00 87.62 121 LEU A N 1
ATOM 944 C CA . LEU A 1 121 ? -1.422 8.460 9.795 1.00 87.62 121 LEU A CA 1
ATOM 945 C C . LEU A 1 121 ? -2.456 9.548 10.106 1.00 87.62 121 LEU A C 1
ATOM 947 O O . LEU A 1 121 ? -3.061 9.517 11.179 1.00 87.62 121 LEU A O 1
ATOM 951 N N . CYS A 1 122 ? -2.750 10.436 9.153 1.00 86.31 122 CYS A N 1
ATOM 952 C CA . CYS A 1 122 ? -3.785 11.458 9.324 1.00 86.31 122 CYS A CA 1
ATOM 953 C C . CYS A 1 122 ? -5.160 10.844 9.638 1.00 86.31 122 CYS A C 1
ATOM 955 O O . CYS A 1 122 ? -5.877 11.330 10.514 1.00 86.31 122 CYS A O 1
ATOM 957 N N . ARG A 1 123 ? -5.540 9.760 8.946 1.00 84.94 123 ARG A N 1
ATOM 958 C CA . ARG A 1 123 ? -6.844 9.105 9.116 1.00 84.94 123 ARG A CA 1
ATOM 959 C C . ARG A 1 123 ? -7.001 8.470 10.495 1.00 84.94 123 ARG A C 1
ATOM 961 O O . ARG A 1 123 ? -8.071 8.597 11.085 1.00 84.94 123 ARG A O 1
ATOM 968 N N . ILE A 1 124 ? -5.950 7.836 11.011 1.00 82.50 124 ILE A N 1
ATOM 969 C CA . ILE A 1 124 ? -5.961 7.178 12.326 1.00 82.50 124 ILE A CA 1
ATOM 970 C C . ILE A 1 124 ? -5.652 8.1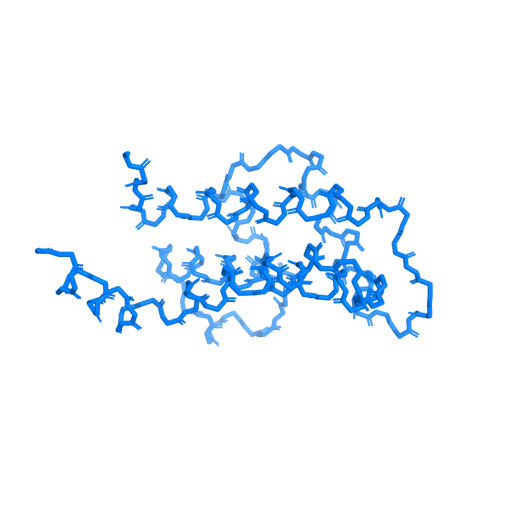39 13.491 1.00 82.50 124 ILE A C 1
ATOM 972 O O . ILE A 1 124 ? -5.547 7.700 14.636 1.00 82.50 124 ILE A O 1
ATOM 976 N N . GLY A 1 125 ? -5.542 9.448 13.224 1.00 74.38 125 GLY A N 1
ATOM 977 C CA . GLY A 1 125 ? -5.381 10.496 14.240 1.00 74.38 125 GLY A CA 1
ATOM 978 C C . GLY A 1 125 ? -3.934 10.792 14.648 1.00 74.38 125 GLY A C 1
ATOM 979 O O . GLY A 1 125 ? -3.699 11.325 15.732 1.00 74.38 125 GLY A O 1
ATOM 980 N N . PHE A 1 126 ? 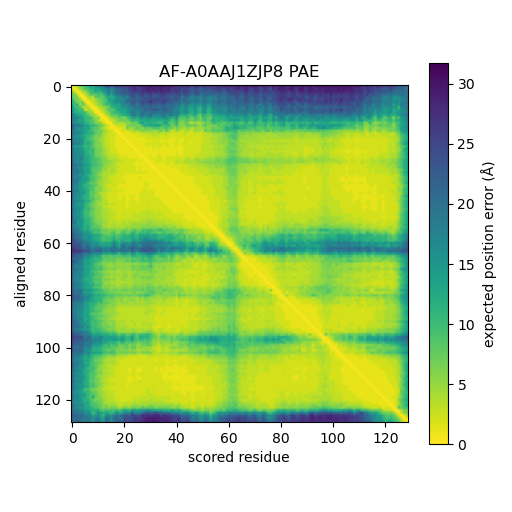-2.962 10.446 13.805 1.00 61.47 126 PHE A N 1
ATOM 981 C CA . PHE A 1 126 ? -1.550 10.774 13.973 1.00 61.47 126 PHE A CA 1
ATOM 982 C C . PHE A 1 126 ? -1.221 11.998 13.113 1.00 61.47 126 PHE A C 1
ATOM 984 O O . PHE A 1 126 ? -0.756 11.875 11.983 1.00 61.47 126 PHE A O 1
ATOM 991 N N . ASP A 1 127 ? -1.460 13.192 13.652 1.00 46.84 127 ASP A N 1
ATOM 992 C CA . ASP A 1 127 ? -0.878 14.411 13.091 1.00 46.84 127 ASP A CA 1
ATOM 993 C C . ASP A 1 127 ? 0.615 14.451 13.446 1.00 46.84 127 ASP A C 1
ATOM 995 O O . ASP A 1 127 ? 0.990 14.587 14.616 1.00 46.84 127 ASP A O 1
ATOM 999 N N . ASN A 1 128 ? 1.475 14.348 12.431 1.00 44.78 128 ASN A N 1
ATOM 1000 C CA . ASN A 1 128 ? 2.841 14.853 12.531 1.00 44.78 128 ASN A CA 1
ATOM 1001 C C . ASN A 1 128 ? 2.760 16.380 12.414 1.00 44.78 128 ASN A C 1
ATOM 1003 O O . ASN A 1 128 ? 2.823 16.925 11.313 1.00 44.78 128 ASN A O 1
ATOM 1007 N N . GLY A 1 129 ? 2.541 17.041 13.551 1.00 40.34 129 GLY A N 1
ATOM 1008 C CA . GLY A 1 129 ? 2.798 18.476 13.684 1.00 40.34 129 GLY A CA 1
ATOM 1009 C C . GLY A 1 129 ? 4.268 18.812 13.469 1.00 40.34 129 GLY A C 1
ATOM 1010 O O . GLY A 1 129 ? 5.125 17.965 13.819 1.00 40.34 129 GLY A O 1
#

pLDDT: mean 81.41, std 14.89, range [40.34, 96.31]

Foldseek 3Di:
DVVVVVVVCCVPQVCLVVLVVLLVVLPDPVDDPVSSLVSLLVSLLSLLQLLCVLVVHHVVVVPPDSVVSCVVRVVLLVDDPVLSVVSVQSVVVVVDPDPDDGPDDSVVSSVSSVSSSVSSCVSSPNDPD